Protein AF-A0A5K3FKD8-F1 (afdb_monomer_lite)

Organism: Mesocestoides corti (NCBI:txid53468)

Radius of gyration: 16.85 Å; chains: 1; bounding box: 39×28×35 Å

Structure (mmCIF, N/CA/C/O backbone):
data_AF-A0A5K3FKD8-F1
#
_entry.id   AF-A0A5K3FKD8-F1
#
loop_
_atom_site.group_PDB
_atom_site.id
_atom_site.type_symbol
_atom_site.label_atom_id
_atom_site.label_alt_id
_atom_site.label_comp_id
_atom_site.label_asym_id
_atom_site.label_entity_id
_atom_site.label_seq_id
_atom_site.pdbx_PDB_ins_code
_atom_site.Cartn_x
_atom_site.Cartn_y
_atom_site.Cartn_z
_atom_site.occupancy
_atom_site.B_iso_or_equiv
_atom_site.auth_seq_id
_atom_site.auth_comp_id
_atom_site.auth_asym_id
_atom_site.auth_atom_id
_atom_site.pdbx_PDB_model_num
ATOM 1 N N . MET A 1 1 ? 3.365 19.418 8.188 1.00 48.16 1 MET A N 1
ATOM 2 C CA . MET A 1 1 ? 2.972 18.343 9.122 1.00 48.16 1 MET A CA 1
ATOM 3 C C . MET A 1 1 ? 3.962 17.208 8.907 1.00 48.16 1 MET A C 1
ATOM 5 O O . MET A 1 1 ? 4.066 16.752 7.779 1.00 48.16 1 MET A O 1
ATOM 9 N N . LEU A 1 2 ? 4.777 16.855 9.906 1.00 54.94 2 LEU A N 1
ATOM 10 C CA . LEU A 1 2 ? 5.737 15.754 9.780 1.00 54.94 2 LEU A CA 1
ATOM 11 C C . LEU A 1 2 ? 5.006 14.470 10.180 1.00 54.94 2 LEU A C 1
ATOM 13 O O . LEU A 1 2 ? 4.682 14.291 11.351 1.00 54.94 2 LEU A O 1
ATOM 17 N N . HIS A 1 3 ? 4.670 13.629 9.206 1.00 70.25 3 HIS A N 1
ATOM 18 C CA . HIS A 1 3 ? 4.063 12.332 9.484 1.00 70.25 3 HIS A CA 1
ATOM 19 C C . HIS A 1 3 ? 5.152 11.388 9.996 1.00 70.25 3 HIS A C 1
ATOM 21 O O . HIS A 1 3 ? 6.141 11.144 9.308 1.00 70.25 3 HIS A O 1
ATOM 27 N N . THR A 1 4 ? 4.998 10.891 11.222 1.00 84.88 4 THR A N 1
ATOM 28 C CA . THR A 1 4 ? 5.849 9.823 11.748 1.00 84.88 4 THR A CA 1
ATOM 29 C C . THR A 1 4 ? 5.463 8.514 11.083 1.00 84.88 4 THR A C 1
ATOM 31 O O . THR A 1 4 ? 4.277 8.205 10.956 1.00 84.88 4 THR A O 1
ATOM 34 N N . TYR A 1 5 ? 6.462 7.744 10.673 1.00 85.75 5 TYR A N 1
ATOM 35 C CA . TYR A 1 5 ? 6.243 6.413 10.130 1.00 85.75 5 TYR A CA 1
ATOM 36 C C . TYR A 1 5 ? 5.548 5.503 11.157 1.00 85.75 5 TYR A C 1
ATOM 38 O O . TYR A 1 5 ? 5.838 5.577 12.352 1.00 85.75 5 TYR A O 1
ATOM 46 N N . SER A 1 6 ? 4.635 4.653 10.680 1.00 90.50 6 SER A N 1
ATOM 47 C CA . SER A 1 6 ? 3.908 3.677 11.494 1.00 90.50 6 SER A CA 1
ATOM 48 C C . SER A 1 6 ? 3.972 2.300 10.844 1.00 90.50 6 SER A C 1
ATOM 50 O O . SER A 1 6 ? 3.430 2.088 9.759 1.00 90.50 6 SER A O 1
ATOM 52 N N . THR A 1 7 ? 4.591 1.355 11.548 1.00 94.31 7 THR A N 1
ATOM 53 C CA . THR A 1 7 ? 4.642 -0.059 11.154 1.00 94.31 7 THR A CA 1
ATOM 54 C C . THR A 1 7 ? 3.246 -0.685 11.088 1.00 94.31 7 THR A C 1
ATOM 56 O O . THR A 1 7 ? 2.996 -1.564 10.272 1.00 94.31 7 THR A O 1
ATOM 59 N N . GLU A 1 8 ? 2.299 -0.210 11.899 1.00 93.94 8 GLU A N 1
ATOM 60 C CA . GLU A 1 8 ? 0.908 -0.681 11.861 1.00 93.94 8 GLU A CA 1
ATOM 61 C C . GLU A 1 8 ? 0.238 -0.307 10.531 1.00 93.94 8 GLU A C 1
ATOM 63 O O . GLU A 1 8 ? -0.436 -1.128 9.910 1.00 93.94 8 GLU A O 1
ATOM 68 N N . VAL A 1 9 ? 0.468 0.923 10.052 1.00 91.75 9 VAL A N 1
ATOM 69 C CA . VAL A 1 9 ? -0.053 1.388 8.757 1.00 91.75 9 VAL A CA 1
ATOM 70 C C . VAL A 1 9 ? 0.609 0.637 7.602 1.00 91.75 9 VAL A C 1
ATOM 72 O O . VAL A 1 9 ? -0.076 0.274 6.646 1.00 91.75 9 VAL A O 1
ATOM 75 N N . GLU A 1 10 ? 1.909 0.357 7.697 1.00 91.50 10 GLU A N 1
ATOM 76 C CA . GLU A 1 10 ? 2.620 -0.459 6.708 1.00 91.50 10 GLU A CA 1
ATOM 77 C C . GLU A 1 10 ? 2.014 -1.864 6.587 1.00 91.50 10 GLU A C 1
ATOM 79 O O . GLU A 1 10 ? 1.714 -2.307 5.480 1.00 91.50 10 GLU A O 1
ATOM 84 N N . GLN A 1 11 ? 1.771 -2.550 7.705 1.00 94.12 11 GLN A N 1
ATOM 85 C CA . GLN A 1 11 ? 1.187 -3.896 7.691 1.00 94.12 11 GLN A CA 1
ATOM 86 C C . GLN A 1 11 ? -0.221 -3.913 7.083 1.00 94.12 11 GLN A C 1
ATOM 88 O O . GLN A 1 11 ? -0.566 -4.826 6.329 1.00 94.12 11 GLN A O 1
ATOM 93 N N . LEU A 1 12 ? -1.032 -2.891 7.370 1.00 92.69 12 LEU A N 1
ATOM 94 C CA . LEU A 1 12 ? -2.364 -2.746 6.780 1.00 92.69 12 LEU A CA 1
ATOM 95 C C . LEU A 1 12 ? -2.304 -2.478 5.271 1.00 92.69 12 LEU A C 1
ATOM 97 O O . LEU A 1 12 ? -3.154 -2.991 4.532 1.00 92.69 12 LEU A O 1
ATOM 101 N N . ALA A 1 13 ? -1.312 -1.708 4.815 1.00 89.44 13 ALA A N 1
ATOM 102 C CA . ALA A 1 13 ? -1.063 -1.466 3.398 1.00 89.44 13 ALA A CA 1
ATOM 103 C C . ALA A 1 13 ? -0.615 -2.749 2.682 1.00 89.44 13 ALA A C 1
ATOM 105 O O . ALA A 1 13 ? -1.190 -3.086 1.648 1.00 89.44 13 ALA A O 1
ATOM 106 N N . ASP A 1 14 ? 0.328 -3.502 3.256 1.00 89.06 14 ASP A N 1
ATOM 107 C CA . ASP A 1 14 ? 0.812 -4.779 2.713 1.00 89.06 14 ASP A CA 1
ATOM 108 C C . ASP A 1 14 ? -0.321 -5.818 2.596 1.00 89.06 14 ASP A C 1
ATOM 110 O O . ASP A 1 14 ? -0.513 -6.448 1.553 1.00 89.06 14 ASP A O 1
ATOM 114 N N . ALA A 1 15 ? -1.156 -5.938 3.633 1.00 89.06 15 ALA A N 1
ATOM 115 C CA . ALA A 1 15 ? -2.331 -6.806 3.605 1.00 89.06 15 ALA A CA 1
ATOM 116 C C . ALA A 1 15 ? -3.352 -6.392 2.529 1.00 89.06 15 ALA A C 1
ATOM 118 O O . ALA A 1 15 ? -3.962 -7.255 1.892 1.00 89.06 15 ALA A O 1
ATOM 119 N N . PHE A 1 16 ? -3.534 -5.086 2.308 1.00 86.31 16 PHE A N 1
ATOM 120 C CA . PHE A 1 16 ? -4.441 -4.567 1.285 1.00 86.31 16 PHE A CA 1
ATOM 121 C C . PHE A 1 16 ? -3.935 -4.868 -0.135 1.00 86.31 16 PHE A C 1
ATOM 123 O O . PHE A 1 16 ? -4.685 -5.430 -0.938 1.00 86.31 16 PHE A O 1
ATOM 130 N N . VAL A 1 17 ? -2.665 -4.570 -0.438 1.00 83.12 17 VAL A N 1
ATOM 131 C CA . VAL A 1 17 ? -2.107 -4.758 -1.793 1.00 83.12 17 VAL A CA 1
ATOM 132 C C . VAL A 1 17 ? -1.980 -6.233 -2.187 1.00 83.12 17 VAL A C 1
ATOM 134 O 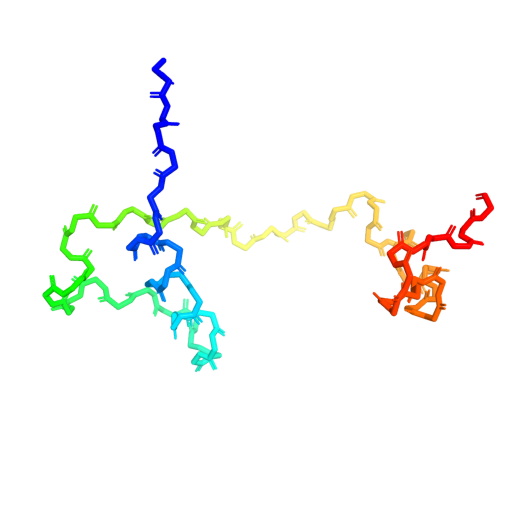O . VAL A 1 17 ? -2.169 -6.568 -3.356 1.00 83.12 17 VAL A O 1
ATOM 137 N N . LYS A 1 18 ? -1.759 -7.139 -1.222 1.00 82.31 18 LYS A N 1
ATOM 138 C CA . LYS A 1 18 ? -1.726 -8.597 -1.453 1.00 82.31 18 LYS A CA 1
ATOM 139 C C . LYS A 1 18 ? -3.053 -9.178 -1.939 1.00 82.31 18 LYS A C 1
ATOM 141 O O . LYS A 1 18 ? -3.061 -10.226 -2.578 1.00 82.31 18 LYS A O 1
ATOM 146 N N . GLY A 1 19 ? -4.174 -8.528 -1.632 1.00 71.88 19 GLY A N 1
ATOM 147 C CA . GLY A 1 19 ? -5.503 -9.040 -1.960 1.00 71.88 19 GLY A CA 1
ATOM 148 C C . GLY A 1 19 ? -5.889 -8.941 -3.438 1.00 71.88 19 GLY A C 1
ATOM 149 O O . GLY A 1 19 ? -6.954 -9.444 -3.790 1.00 71.88 19 GLY A O 1
ATOM 150 N N . CYS A 1 20 ? -5.093 -8.267 -4.286 1.00 66.25 20 CYS A N 1
ATOM 151 C CA . CYS A 1 20 ? -5.457 -7.897 -5.666 1.00 66.25 20 CYS A CA 1
ATOM 152 C C . CYS A 1 20 ? -6.890 -7.329 -5.793 1.00 66.25 20 CYS A C 1
ATOM 154 O O . CYS A 1 20 ? -7.530 -7.457 -6.836 1.00 66.25 20 CYS A O 1
ATOM 156 N N . ASN A 1 21 ? -7.413 -6.712 -4.729 1.00 68.38 21 ASN A N 1
ATOM 157 C CA . ASN A 1 21 ? -8.767 -6.183 -4.691 1.00 68.38 21 ASN A CA 1
ATOM 158 C C . ASN A 1 21 ? -8.701 -4.670 -4.933 1.00 68.38 21 ASN A C 1
ATOM 160 O O . ASN A 1 21 ? -8.093 -3.964 -4.129 1.00 68.38 21 ASN A O 1
ATOM 164 N N . PRO A 1 22 ? -9.309 -4.150 -6.012 1.00 69.12 22 PRO A N 1
ATOM 165 C CA . PRO A 1 22 ? -9.212 -2.731 -6.349 1.00 69.12 22 PRO A CA 1
ATOM 166 C C . PRO A 1 22 ? -9.984 -1.826 -5.378 1.00 69.12 22 PRO A C 1
ATOM 168 O O . PRO A 1 22 ? -9.860 -0.607 -5.459 1.00 69.12 22 PRO A O 1
ATOM 171 N N . SER A 1 23 ? -10.802 -2.398 -4.488 1.00 82.31 23 SER A N 1
ATOM 172 C CA . SER A 1 23 ? -11.637 -1.649 -3.547 1.00 82.31 23 SER A CA 1
ATOM 173 C C . SER A 1 23 ? -11.013 -1.589 -2.158 1.00 82.31 23 SER A C 1
ATOM 175 O O . SER A 1 23 ? -10.776 -2.619 -1.525 1.00 82.31 23 SER A O 1
ATOM 177 N N . PHE A 1 24 ? -10.814 -0.372 -1.653 1.00 86.50 24 PHE A N 1
ATOM 178 C CA . PHE A 1 24 ? -10.325 -0.151 -0.296 1.00 86.50 24 PHE A CA 1
ATOM 179 C C . PHE A 1 24 ? -11.338 -0.649 0.758 1.00 86.50 24 PHE A C 1
ATOM 181 O O . PHE A 1 24 ? -12.504 -0.245 0.718 1.00 86.50 24 PHE A O 1
ATOM 188 N N . PRO A 1 25 ? -10.932 -1.503 1.720 1.00 87.94 25 PRO A N 1
ATOM 189 C CA . PRO A 1 25 ? -11.840 -2.152 2.668 1.00 87.94 25 PRO A CA 1
ATOM 190 C C . PRO A 1 25 ? -12.208 -1.250 3.862 1.00 87.94 25 PRO A C 1
ATOM 192 O O . PRO A 1 25 ? -12.071 -1.648 5.017 1.00 87.94 25 PRO A O 1
ATOM 195 N N . SER A 1 26 ? -12.716 -0.043 3.603 1.00 86.88 26 SER A N 1
ATOM 196 C CA . SER A 1 26 ? -13.051 0.956 4.637 1.00 86.88 26 SER A CA 1
ATOM 197 C C . SER A 1 26 ? -14.123 0.511 5.640 1.00 86.88 26 SER A C 1
ATOM 199 O O . SER A 1 26 ? -14.220 1.074 6.728 1.00 86.88 26 SER A O 1
ATOM 201 N N . SER A 1 27 ? -14.929 -0.498 5.298 1.00 89.38 27 SER A N 1
ATOM 202 C CA . SER A 1 27 ? -15.942 -1.075 6.190 1.00 89.38 27 SER A CA 1
ATOM 203 C C . SER A 1 27 ? -15.352 -1.938 7.306 1.00 89.38 27 SER A C 1
ATOM 205 O O . SER A 1 27 ? -16.036 -2.211 8.294 1.00 89.38 27 SER A O 1
ATOM 207 N N . LYS A 1 28 ? -14.100 -2.383 7.165 1.00 91.06 28 LYS A N 1
ATOM 208 C CA . LYS A 1 28 ? -13.422 -3.192 8.173 1.00 91.06 28 LYS A CA 1
ATOM 209 C C . LYS A 1 28 ? -12.888 -2.310 9.297 1.00 91.06 28 LYS A C 1
ATOM 211 O O . LYS A 1 28 ? -12.308 -1.251 9.057 1.00 91.06 28 LYS A O 1
ATOM 216 N N . SER A 1 29 ? -13.053 -2.767 10.537 1.00 93.44 29 SER A N 1
ATOM 217 C CA . SER A 1 29 ? -12.682 -1.996 11.728 1.00 93.44 29 SER A CA 1
ATOM 218 C C . SER A 1 29 ? -11.207 -1.604 11.757 1.00 93.44 29 SER A C 1
ATOM 220 O O . SER A 1 29 ? -10.890 -0.504 12.209 1.00 93.44 29 SER A O 1
ATOM 222 N N . GLU A 1 30 ? -10.319 -2.459 11.244 1.00 93.38 30 GLU A N 1
ATOM 223 C CA . GLU A 1 30 ? -8.879 -2.198 11.217 1.00 93.38 30 GLU A CA 1
ATOM 224 C C . GLU A 1 30 ? -8.480 -1.055 10.262 1.00 93.38 30 GLU A C 1
ATOM 226 O O . GLU A 1 30 ? -7.427 -0.453 10.445 1.00 93.38 30 GLU A O 1
ATOM 231 N N . TYR A 1 31 ? -9.347 -0.669 9.316 1.00 91.50 31 TYR A N 1
ATOM 232 C CA . TYR A 1 31 ? -9.108 0.436 8.376 1.00 91.50 31 TYR A CA 1
ATOM 233 C C . TYR A 1 31 ? -9.846 1.734 8.746 1.00 91.50 31 TYR A C 1
ATOM 235 O O . TYR A 1 31 ?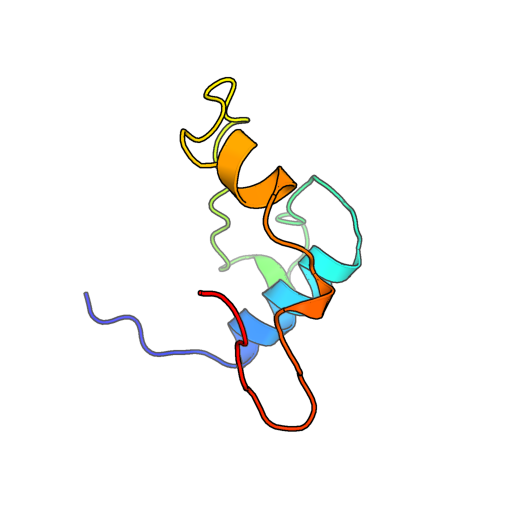 -9.749 2.719 8.018 1.00 91.50 31 TYR A O 1
ATOM 243 N N . LYS A 1 32 ? -10.552 1.789 9.888 1.00 89.56 32 LYS A N 1
ATOM 244 C CA . LYS A 1 32 ? -11.413 2.928 10.283 1.00 89.56 32 LYS A CA 1
ATOM 245 C C . LYS A 1 32 ? -10.701 4.291 10.283 1.00 89.56 32 LYS A C 1
ATOM 247 O O . LYS A 1 32 ? -11.337 5.306 10.015 1.00 89.56 32 LYS A O 1
ATOM 252 N N . ASN A 1 33 ? -9.407 4.311 10.601 1.00 87.88 33 ASN A N 1
ATOM 253 C CA . ASN A 1 33 ? -8.593 5.530 10.677 1.00 87.88 33 ASN A CA 1
ATOM 254 C C . ASN A 1 33 ? -7.502 5.583 9.593 1.00 87.88 33 ASN A C 1
ATOM 256 O O . ASN A 1 33 ? -6.566 6.374 9.703 1.00 87.88 33 ASN A O 1
ATOM 260 N N . VAL A 1 34 ? -7.591 4.728 8.572 1.00 89.00 34 VAL A N 1
ATOM 261 C CA . VAL A 1 34 ? -6.615 4.659 7.482 1.00 89.00 34 VAL A CA 1
ATOM 262 C C . VAL A 1 34 ? -7.163 5.413 6.277 1.00 89.00 34 VAL A C 1
ATOM 264 O O . VAL A 1 34 ? -8.246 5.115 5.778 1.00 89.00 34 VAL A O 1
ATOM 267 N N . GLY A 1 35 ? -6.400 6.396 5.804 1.00 83.50 35 GLY A N 1
ATOM 268 C CA . GLY A 1 35 ? -6.660 7.058 4.532 1.00 83.50 35 GLY A CA 1
ATOM 269 C C . GLY A 1 35 ? -6.043 6.272 3.379 1.00 83.50 35 GLY A C 1
ATOM 270 O O . GLY A 1 35 ? -4.905 5.817 3.479 1.00 83.50 35 GLY A O 1
ATOM 271 N N . TYR A 1 36 ? -6.775 6.151 2.275 1.00 83.44 36 TYR A N 1
ATOM 272 C CA . TYR A 1 36 ? -6.275 5.590 1.025 1.00 83.44 36 TYR A CA 1
ATOM 273 C C . TYR A 1 36 ? -6.418 6.623 -0.085 1.00 83.44 36 TYR A C 1
ATOM 275 O O . TYR A 1 36 ? -7.511 7.129 -0.337 1.00 83.44 36 TYR A O 1
ATOM 283 N N . ILE A 1 37 ? -5.301 6.942 -0.733 1.00 77.62 37 ILE A N 1
ATOM 284 C CA . ILE A 1 37 ? -5.275 7.793 -1.917 1.00 77.62 37 ILE A CA 1
ATOM 285 C C . ILE A 1 37 ? -5.134 6.856 -3.108 1.00 77.62 37 ILE A C 1
ATOM 287 O O . ILE A 1 37 ? -4.042 6.379 -3.408 1.00 77.62 37 ILE A O 1
ATOM 291 N N . GLN A 1 38 ? -6.255 6.578 -3.768 1.00 69.94 38 GLN A N 1
ATOM 292 C CA . GLN A 1 38 ? -6.227 6.019 -5.110 1.00 69.94 38 GLN A CA 1
ATOM 293 C C . GLN A 1 38 ? -6.059 7.185 -6.075 1.00 69.94 38 GLN A C 1
ATOM 295 O O . GLN A 1 38 ? -6.914 8.076 -6.072 1.00 69.94 38 GLN A O 1
ATOM 300 N N . PRO A 1 39 ? -5.009 7.214 -6.908 1.00 63.88 39 PRO A N 1
ATOM 301 C CA . PRO A 1 39 ? -5.056 8.047 -8.096 1.00 63.88 39 PRO A CA 1
ATOM 302 C C . PRO A 1 39 ? -6.332 7.663 -8.849 1.00 63.88 39 PRO A C 1
ATOM 304 O O . PRO A 1 39 ? -6.534 6.481 -9.140 1.00 63.88 39 PRO A O 1
ATOM 307 N N . THR A 1 40 ? -7.224 8.621 -9.114 1.00 55.72 40 THR A N 1
ATOM 308 C CA . THR A 1 40 ? -8.312 8.389 -10.071 1.00 55.72 40 THR A CA 1
ATOM 309 C C . THR A 1 40 ? -7.637 7.902 -11.336 1.00 55.72 40 THR A C 1
ATOM 311 O O . THR A 1 40 ? -6.719 8.590 -11.779 1.00 55.72 40 THR A O 1
ATOM 314 N N . SER A 1 41 ? -8.010 6.708 -11.811 1.00 60.19 41 SER A N 1
ATOM 315 C CA . SER A 1 41 ? -7.469 6.055 -13.008 1.00 60.19 41 SER A CA 1
ATOM 316 C C . SER A 1 41 ? -6.880 7.090 -13.955 1.00 60.19 41 SER A C 1
ATOM 318 O O . SER A 1 41 ? -7.620 7.914 -14.495 1.00 60.19 41 SER A O 1
ATOM 320 N N . SER A 1 42 ? -5.553 7.133 -14.056 1.00 53.94 42 SER A N 1
ATOM 321 C CA . SER A 1 42 ? -4.918 8.116 -14.911 1.00 53.94 42 SER A CA 1
ATOM 322 C C . SER A 1 42 ? -5.154 7.659 -16.347 1.00 53.94 42 SER A C 1
ATOM 324 O O . SER A 1 42 ? -4.442 6.802 -16.864 1.00 53.94 42 SER A O 1
ATOM 326 N N . ASP A 1 43 ? -6.165 8.230 -17.001 1.00 54.38 43 ASP A N 1
ATOM 327 C CA . ASP A 1 43 ? -6.214 8.249 -18.468 1.00 54.38 43 ASP A CA 1
ATOM 328 C C . ASP A 1 43 ? -4.964 8.964 -19.028 1.00 54.38 43 ASP A C 1
ATOM 330 O O . ASP A 1 43 ? -4.591 8.788 -20.187 1.00 54.38 43 ASP A O 1
ATOM 334 N N . GLU A 1 44 ? -4.263 9.728 -18.181 1.00 55.91 44 GLU A N 1
ATOM 335 C CA . GLU A 1 44 ? -2.871 10.102 -18.389 1.00 55.91 44 GLU A CA 1
ATOM 336 C C . GLU A 1 44 ? -1.977 8.861 -18.371 1.00 55.91 44 GLU A C 1
ATOM 338 O O . GLU A 1 44 ? -1.601 8.312 -17.329 1.00 55.91 44 GLU A O 1
ATOM 343 N N . LYS A 1 45 ? -1.587 8.452 -19.577 1.00 57.88 45 LYS A N 1
ATOM 344 C CA . LYS A 1 45 ? -0.361 7.696 -19.791 1.00 57.88 45 LYS A CA 1
ATOM 345 C C . LYS A 1 45 ? 0.772 8.510 -19.162 1.00 57.88 45 LYS A C 1
ATOM 347 O O . LYS A 1 45 ? 1.069 9.605 -19.624 1.00 57.88 45 LYS A O 1
ATOM 352 N N . LEU A 1 46 ? 1.374 7.992 -18.096 1.00 62.59 46 LEU A N 1
ATOM 353 C CA . LEU A 1 46 ? 2.558 8.599 -17.492 1.00 62.59 46 LEU A CA 1
ATOM 354 C C . LEU A 1 46 ? 3.617 8.769 -18.591 1.00 62.59 46 LEU A C 1
ATOM 356 O O . LEU A 1 46 ? 3.846 7.824 -19.341 1.00 62.59 46 LEU A O 1
ATOM 360 N N . ASP A 1 47 ? 4.270 9.930 -18.695 1.00 64.12 47 ASP A N 1
ATOM 361 C CA . ASP A 1 47 ? 5.247 10.209 -19.771 1.00 64.12 47 ASP A CA 1
ATOM 362 C C . ASP A 1 47 ? 6.377 9.167 -19.844 1.00 64.12 47 ASP A C 1
ATOM 364 O O . ASP A 1 47 ? 6.980 8.923 -20.887 1.00 64.12 47 ASP A O 1
ATOM 368 N N . TYR A 1 48 ? 6.651 8.509 -18.720 1.00 63.78 48 TYR A N 1
ATOM 369 C CA . TYR A 1 48 ? 7.643 7.452 -18.597 1.00 63.78 48 TYR A CA 1
ATOM 370 C C . TYR A 1 48 ? 7.084 6.043 -18.841 1.00 63.78 48 TYR A C 1
ATOM 372 O O . TYR A 1 48 ? 7.842 5.086 -18.747 1.00 63.78 48 TYR A O 1
ATOM 380 N N . HIS A 1 49 ? 5.800 5.874 -19.166 1.00 63.31 49 HIS A N 1
ATOM 381 C CA . HIS A 1 49 ? 5.199 4.574 -19.487 1.00 63.31 49 HIS A CA 1
ATOM 382 C C . HIS A 1 49 ? 5.993 3.860 -20.589 1.00 63.31 49 HIS A C 1
ATOM 384 O O . HIS A 1 49 ? 6.370 2.699 -20.447 1.00 63.31 49 HIS A O 1
ATOM 390 N N . ASP A 1 50 ? 6.308 4.583 -21.664 1.00 65.69 50 ASP A N 1
ATOM 391 C CA . ASP A 1 50 ? 7.046 4.028 -22.799 1.00 65.69 50 ASP A CA 1
ATOM 392 C C . ASP A 1 50 ? 8.543 3.836 -22.471 1.00 65.69 50 ASP A C 1
ATOM 394 O O . ASP A 1 50 ? 9.203 2.986 -23.065 1.00 65.69 50 ASP A O 1
ATOM 398 N N . VAL A 1 51 ? 9.075 4.557 -21.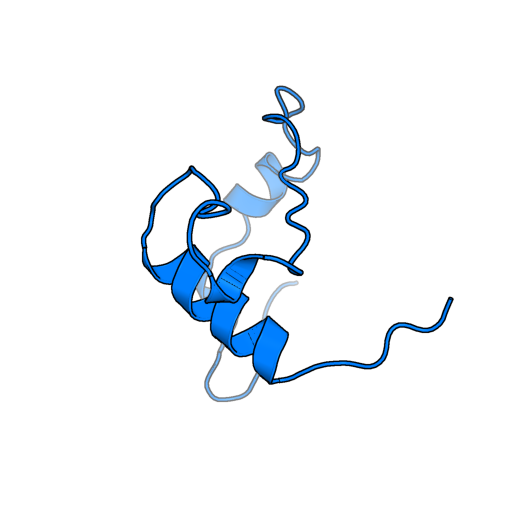474 1.00 66.75 51 VAL A N 1
ATOM 399 C CA . VAL A 1 51 ? 10.430 4.342 -20.931 1.00 66.75 51 VAL A CA 1
ATOM 400 C C . VAL A 1 51 ? 10.471 3.077 -20.073 1.00 66.75 51 VAL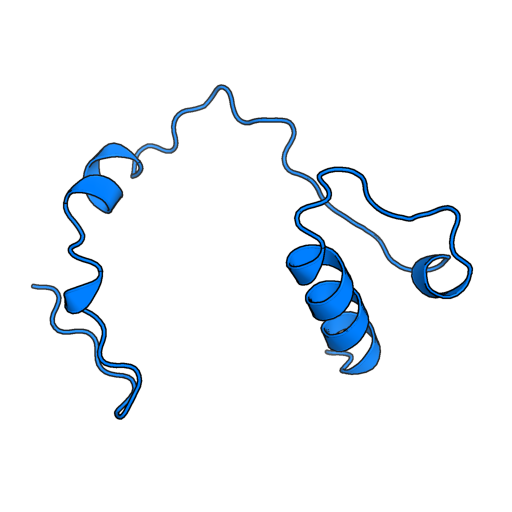 A C 1
ATOM 402 O O . VAL A 1 51 ? 11.377 2.268 -20.238 1.00 66.75 51 VAL A O 1
ATOM 405 N N . LEU A 1 52 ? 9.474 2.860 -19.209 1.00 61.97 52 LEU A N 1
ATOM 406 C CA . LEU A 1 52 ? 9.393 1.692 -18.328 1.00 61.97 52 LEU A CA 1
ATOM 407 C C . LEU A 1 52 ? 9.255 0.380 -19.104 1.00 61.97 52 LEU A C 1
ATOM 409 O O . LEU A 1 52 ? 9.788 -0.629 -18.659 1.00 61.97 52 LEU A O 1
ATOM 413 N N . CYS A 1 53 ? 8.623 0.383 -20.281 1.00 61.09 53 CYS A N 1
ATOM 414 C CA . CYS A 1 53 ? 8.616 -0.791 -21.163 1.00 61.09 53 CYS A CA 1
ATOM 415 C C . CYS A 1 53 ? 10.009 -1.176 -21.689 1.00 61.09 53 CYS A C 1
ATOM 417 O O . CYS A 1 53 ? 10.207 -2.327 -22.068 1.00 61.09 53 CYS A O 1
ATOM 419 N N . ASN A 1 54 ? 10.957 -0.235 -21.716 1.00 63.31 54 ASN A N 1
ATOM 420 C CA . ASN A 1 54 ? 12.347 -0.485 -22.106 1.00 63.31 54 ASN A CA 1
ATOM 421 C C . ASN A 1 54 ? 13.259 -0.749 -20.899 1.00 63.31 54 ASN A C 1
ATOM 423 O O . ASN A 1 54 ? 14.425 -1.096 -21.081 1.00 63.31 54 ASN A O 1
ATOM 427 N N . VAL A 1 55 ? 12.751 -0.587 -19.672 1.00 64.31 55 VAL A N 1
ATOM 428 C CA . VAL A 1 55 ? 13.467 -0.990 -18.463 1.00 64.31 55 VAL A CA 1
ATOM 429 C C . VAL A 1 55 ? 13.264 -2.488 -18.299 1.00 64.31 55 VAL A C 1
ATOM 431 O O . VAL A 1 55 ? 12.226 -2.952 -17.832 1.00 64.31 55 VAL A O 1
ATOM 434 N N . ASP A 1 56 ? 14.266 -3.257 -18.709 1.00 59.97 56 ASP A N 1
ATOM 435 C CA . ASP A 1 56 ? 14.300 -4.689 -18.448 1.00 59.97 56 ASP A CA 1
ATOM 436 C C . ASP A 1 56 ? 14.292 -4.906 -16.926 1.00 59.97 56 ASP A C 1
ATOM 438 O O . ASP A 1 56 ? 15.139 -4.367 -16.209 1.00 59.97 56 ASP A O 1
ATOM 442 N N . ASN A 1 57 ? 13.324 -5.666 -16.407 1.00 59.00 57 ASN A N 1
ATOM 443 C CA . ASN A 1 57 ? 13.197 -5.913 -14.967 1.00 59.00 57 ASN A CA 1
ATOM 444 C C . ASN A 1 57 ? 14.396 -6.690 -14.387 1.00 59.00 57 ASN A C 1
ATOM 446 O O . ASN A 1 57 ? 14.549 -6.765 -13.169 1.00 59.00 57 ASN A O 1
ATOM 450 N N . THR A 1 58 ? 15.263 -7.221 -15.254 1.00 63.56 58 THR A N 1
ATOM 451 C CA . THR A 1 58 ? 16.534 -7.862 -14.901 1.00 63.56 58 THR A CA 1
ATOM 452 C C . THR A 1 58 ? 17.644 -6.865 -14.567 1.00 63.56 58 THR A C 1
ATOM 454 O O . THR A 1 58 ? 18.680 -7.250 -14.024 1.00 63.56 58 THR A O 1
ATOM 457 N N . SER A 1 59 ? 17.432 -5.573 -14.832 1.00 66.56 59 SER A N 1
ATOM 458 C CA . SER A 1 59 ? 18.401 -4.519 -14.522 1.00 66.56 59 SER A CA 1
ATOM 459 C C . SER A 1 59 ? 18.551 -4.256 -13.022 1.00 66.56 59 SER A C 1
ATOM 461 O O . SER A 1 59 ? 19.525 -3.627 -12.623 1.00 66.56 59 SER A O 1
ATOM 463 N N . TYR A 1 60 ? 17.657 -4.768 -12.172 1.00 65.31 60 TYR A N 1
ATOM 464 C CA . TYR A 1 60 ? 17.765 -4.629 -10.724 1.00 65.31 60 TYR A CA 1
ATOM 465 C C . TYR A 1 60 ? 18.033 -5.973 -10.040 1.00 65.31 60 TYR A C 1
ATOM 467 O O . TYR A 1 60 ? 17.240 -6.910 -10.117 1.00 65.31 60 TYR A O 1
ATOM 475 N N . THR A 1 61 ? 19.162 -6.071 -9.341 1.00 75.06 61 THR A N 1
ATOM 476 C CA . THR A 1 61 ? 19.546 -7.252 -8.564 1.00 75.06 61 THR A CA 1
ATOM 477 C C . THR A 1 61 ? 19.169 -7.051 -7.097 1.00 75.06 61 THR A C 1
ATOM 479 O O . THR A 1 61 ? 19.805 -6.287 -6.371 1.00 75.06 61 THR A O 1
ATOM 482 N N . TYR A 1 62 ? 18.135 -7.763 -6.643 1.00 73.75 62 TYR A N 1
ATOM 483 C CA . TYR A 1 62 ? 17.632 -7.667 -5.266 1.00 73.75 62 TYR A CA 1
ATOM 484 C C . TYR A 1 62 ? 18.634 -8.162 -4.215 1.00 73.75 62 TYR A C 1
ATOM 486 O O . TYR A 1 62 ? 18.702 -7.603 -3.126 1.00 73.75 62 TYR A O 1
ATOM 494 N N . GLU A 1 63 ? 19.435 -9.178 -4.541 1.00 77.19 63 GLU A N 1
ATOM 495 C CA . GLU A 1 63 ? 20.376 -9.816 -3.606 1.00 77.19 63 GLU A CA 1
ATOM 496 C C . GLU A 1 63 ? 21.430 -8.852 -3.052 1.00 77.19 63 GLU A C 1
ATOM 498 O O . GLU A 1 63 ? 21.901 -9.010 -1.928 1.00 77.19 63 GLU A O 1
ATOM 503 N N . ASN A 1 64 ? 21.796 -7.841 -3.834 1.00 81.81 64 ASN A N 1
ATOM 504 C CA . ASN A 1 64 ? 22.819 -6.862 -3.483 1.00 81.81 64 ASN A CA 1
ATOM 505 C C . ASN A 1 64 ? 22.323 -5.412 -3.619 1.00 81.81 64 ASN A C 1
ATOM 507 O O . ASN A 1 64 ? 23.128 -4.489 -3.518 1.00 81.81 64 ASN A O 1
ATOM 511 N N . ASN A 1 65 ? 21.014 -5.209 -3.821 1.00 69.06 65 ASN A N 1
ATOM 512 C CA . ASN A 1 65 ? 20.380 -3.895 -3.930 1.00 69.06 65 ASN A CA 1
ATOM 513 C C . ASN A 1 65 ? 21.029 -2.999 -5.011 1.00 69.06 65 ASN A C 1
ATOM 515 O O . ASN A 1 65 ? 21.17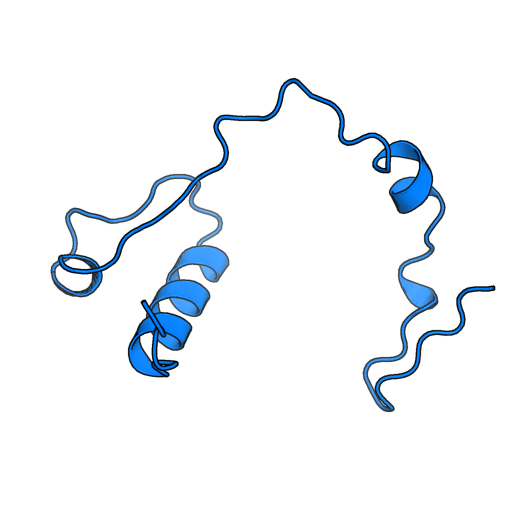5 -1.791 -4.808 1.00 69.06 65 ASN A O 1
ATOM 519 N N . THR A 1 66 ? 21.454 -3.581 -6.142 1.00 70.38 66 THR A N 1
ATOM 520 C CA . THR A 1 66 ? 22.108 -2.837 -7.238 1.00 70.38 66 THR A CA 1
ATOM 521 C C . THR A 1 66 ? 21.241 -2.728 -8.483 1.00 70.38 66 THR A C 1
ATOM 523 O O . THR A 1 66 ? 20.532 -3.659 -8.854 1.00 70.38 66 THR A O 1
ATOM 526 N N . CYS A 1 67 ? 21.328 -1.567 -9.134 1.00 73.06 67 CYS A N 1
ATOM 527 C CA . CYS A 1 67 ? 20.725 -1.289 -10.431 1.00 73.06 67 CYS A CA 1
ATOM 528 C C . CYS A 1 67 ? 21.835 -1.196 -11.486 1.00 73.06 67 CYS A C 1
ATOM 530 O O . CYS A 1 67 ? 22.789 -0.442 -11.301 1.00 73.06 67 CYS A O 1
ATOM 532 N N . HIS A 1 68 ? 21.695 -1.942 -12.577 1.00 70.88 68 HIS A N 1
ATOM 533 C CA . HIS A 1 68 ? 22.631 -2.022 -13.704 1.00 70.88 68 HIS A CA 1
ATOM 534 C C . HIS A 1 68 ? 22.179 -1.183 -14.907 1.00 70.88 68 HIS A C 1
ATOM 536 O O . HIS A 1 68 ? 22.707 -1.348 -16.005 1.00 70.88 68 HIS A O 1
ATOM 542 N N . GLY A 1 69 ? 21.182 -0.312 -14.719 1.00 63.88 69 GLY A N 1
ATOM 543 C CA . GLY A 1 69 ? 20.729 0.620 -15.751 1.00 63.88 69 GLY A CA 1
ATOM 544 C C . GLY A 1 69 ? 21.835 1.605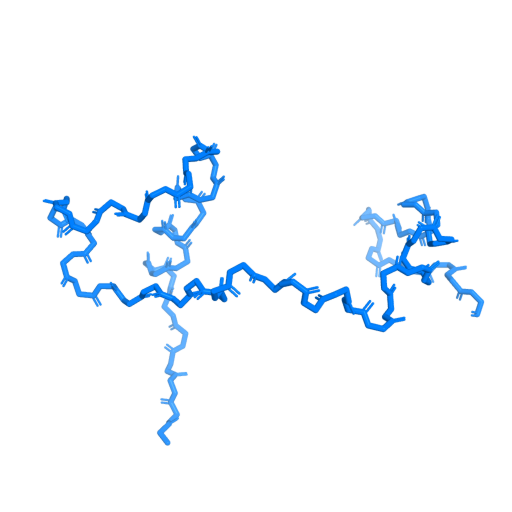 -16.145 1.00 63.88 69 GLY A C 1
ATOM 545 O O . GLY A 1 69 ? 22.556 2.102 -15.280 1.00 63.88 69 GLY A O 1
ATOM 546 N N . SER A 1 70 ? 21.971 1.851 -17.450 1.00 53.09 70 SER A N 1
ATOM 547 C CA . SER A 1 70 ? 22.908 2.809 -18.058 1.00 53.09 70 SER A CA 1
ATOM 548 C C . SER A 1 70 ? 22.478 4.259 -17.885 1.00 53.09 70 SER A C 1
ATOM 550 O O . SER A 1 70 ? 21.277 4.511 -18.137 1.00 53.09 70 SER A O 1
#

pLDDT: mean 74.75, std 13.25, range [48.16, 94.31]

Foldseek 3Di:
DDDDDDPLLVVLVVVVVVVVDPDDPCVDPSCVPPDDDDDPPPPPPDPCVVVVVVPDPVQADPVVRDGNDD

Secondary structure (DSSP, 8-state):
--PPP-HHHHHHHHHHHHTT-SS--TTSGGGTT----PPP---S--TTHHHHTTS-GGGEEGGGTEE---

Sequence (70 aa):
MLHTYSTEVEQLADAFVKGCNPSFPSSKSEYKNVGYIQPTSSDEKLDYHDVLCNVDNTSYTYENNTCHGS